Protein AF-D0LK40-F1 (afdb_monomer_lite)

pLDDT: mean 86.17, std 18.85, range [41.97, 98.81]

Secondary structure (DSSP, 8-state):
------------------------------S---TT-HHHHHHHHHHIIIIITTTS-TTS-GGGSTTPPTT---SSHHHHHTTHHHHIIIIIIS---STTSPPPHHHHHHHHHHHHH-

Radius of gyration: 27.14 Å; chains: 1; bounding box: 62×86×45 Å

InterPro domains:
  IPR009056 Cytochrome c-like domain [PS51007] (39-118)
  IPR036909 Cytochrome c-like domain superfamily [G3DSA:1.10.760.10] (33-118)
  IPR036909 Cytochrome c-like domain superfamily [SSF46626] (5-115)

Sequence (118 aa):
MLRSLLLSFALMTSASFLVACGGDDGDGGSGAIDCDNTTEIAAGRQVVEDSCLGCHSSTLAEGSRGGAPVGINFDSDADVNDREDAIRDEAIFEAEMPPGNPLSDVEMDALEHYLTCQ

Organism: Haliangium ochraceum (strain DSM 14365 / JCM 11303 / SMP-2) (NCBI:txid502025)

Foldseek 3Di:
DDDDDDDDDDDDDDDDPDPDDDDDPDPDDDPDQDLVPVVLLVLLVVLCVPFPQQQAAQVDDPVRNQNDDRPQHPPDPVSCLVCLVVCCCCQPVVQCGPPPDHDDPSNSSSNVSNSVRD

Structure (mmCIF, N/CA/C/O backbone):
data_AF-D0LK40-F1
#
_entry.id   AF-D0LK40-F1
#
loop_
_atom_site.group_PDB
_atom_site.id
_atom_site.type_symbol
_atom_site.label_atom_id
_atom_site.label_alt_id
_atom_site.label_comp_id
_atom_site.label_asym_id
_atom_site.label_entity_id
_atom_site.label_seq_id
_atom_site.pdbx_PDB_ins_code
_atom_site.Cartn_x
_atom_site.Cartn_y
_atom_site.Cartn_z
_atom_site.occupancy
_atom_site.B_iso_or_equiv
_atom_site.auth_seq_id
_atom_site.auth_comp_id
_atom_site.auth_asym_id
_atom_site.auth_atom_id
_atom_site.pdbx_PDB_model_num
ATOM 1 N N . MET A 1 1 ? 46.006 -74.235 -28.334 1.00 42.09 1 MET A N 1
ATOM 2 C CA . MET A 1 1 ? 46.262 -72.981 -29.078 1.00 42.09 1 MET A CA 1
ATOM 3 C C . MET A 1 1 ? 45.248 -71.968 -28.555 1.00 42.09 1 MET A C 1
ATOM 5 O O . MET A 1 1 ? 44.070 -72.225 -28.710 1.00 42.09 1 MET A O 1
ATOM 9 N N . LEU A 1 2 ? 45.574 -71.147 -27.554 1.00 41.97 2 LEU A N 1
ATOM 10 C CA . LEU A 1 2 ? 46.386 -69.914 -27.553 1.00 41.97 2 LEU A CA 1
ATOM 11 C C . LEU A 1 2 ? 45.536 -68.657 -27.862 1.00 41.97 2 LEU A C 1
ATOM 13 O O . LEU A 1 2 ? 45.273 -68.427 -29.030 1.00 41.97 2 LEU A O 1
ATOM 17 N N . ARG A 1 3 ? 45.220 -67.894 -26.788 1.00 48.31 3 ARG A N 1
ATOM 18 C CA . ARG A 1 3 ? 45.181 -66.406 -26.617 1.00 48.31 3 ARG A CA 1
ATOM 19 C C . ARG A 1 3 ? 44.324 -65.577 -27.609 1.00 48.31 3 ARG A C 1
ATOM 21 O O . ARG A 1 3 ? 44.116 -65.987 -28.729 1.00 48.31 3 ARG A O 1
ATOM 28 N N . SER A 1 4 ? 43.754 -64.407 -27.325 1.00 53.31 4 SER A N 1
ATOM 29 C CA . SER A 1 4 ? 44.001 -63.285 -26.402 1.00 53.31 4 SER A CA 1
ATOM 30 C C . SER A 1 4 ? 42.642 -62.586 -26.191 1.00 53.31 4 SER A C 1
ATOM 32 O O . SER A 1 4 ? 41.870 -62.482 -27.136 1.00 53.31 4 SER A O 1
ATOM 34 N N . LEU A 1 5 ? 42.210 -62.231 -24.979 1.00 57.44 5 LEU A N 1
ATOM 35 C CA . LEU A 1 5 ? 42.442 -60.934 -24.317 1.00 57.44 5 LEU A CA 1
ATOM 36 C C . LEU A 1 5 ? 42.521 -59.720 -25.265 1.00 57.44 5 LEU A C 1
ATOM 38 O O . LEU A 1 5 ? 43.578 -59.452 -25.828 1.00 57.44 5 LEU A O 1
ATOM 42 N N . LEU A 1 6 ? 41.446 -58.931 -25.335 1.00 56.97 6 LEU A N 1
ATOM 43 C CA . LEU A 1 6 ? 41.529 -57.492 -25.590 1.00 56.97 6 LEU A CA 1
ATOM 44 C C . LEU A 1 6 ? 40.627 -56.756 -24.596 1.00 56.97 6 LEU A C 1
ATOM 46 O O . LEU A 1 6 ? 39.408 -56.893 -24.578 1.00 56.97 6 LEU A O 1
ATOM 50 N N . LEU A 1 7 ? 41.324 -56.033 -23.729 1.00 53.34 7 LEU A N 1
ATOM 51 C CA . LEU A 1 7 ? 40.872 -55.057 -22.755 1.00 53.34 7 LEU A CA 1
ATOM 52 C C . LEU A 1 7 ? 40.528 -53.760 -23.509 1.00 53.34 7 LEU A C 1
ATOM 54 O O . LEU A 1 7 ? 41.311 -53.318 -24.348 1.00 53.34 7 LEU A O 1
ATOM 58 N N . SER A 1 8 ? 39.414 -53.110 -23.194 1.00 56.34 8 SER A N 1
ATOM 59 C CA . SER A 1 8 ? 39.189 -51.683 -23.484 1.00 56.34 8 SER A CA 1
ATOM 60 C C . SER A 1 8 ? 38.319 -51.149 -22.346 1.00 56.34 8 SER A C 1
ATOM 62 O O . SER A 1 8 ? 37.171 -51.546 -22.207 1.00 56.34 8 SER A O 1
ATOM 64 N N . PHE A 1 9 ? 38.944 -50.659 -21.276 1.00 56.38 9 PHE A N 1
ATOM 65 C CA . PHE A 1 9 ? 39.230 -49.241 -21.017 1.00 56.38 9 PHE A CA 1
ATOM 66 C C . PHE A 1 9 ? 37.978 -48.347 -21.006 1.00 56.38 9 PHE A C 1
ATOM 68 O O . PHE A 1 9 ? 37.492 -47.918 -22.042 1.00 56.38 9 PHE A O 1
ATOM 75 N N . ALA A 1 10 ? 37.498 -48.124 -19.778 1.00 53.81 10 ALA A N 1
ATOM 76 C CA . ALA A 1 10 ? 37.026 -46.870 -19.192 1.00 53.81 10 ALA A CA 1
ATOM 77 C C . ALA A 1 10 ? 36.315 -45.836 -20.087 1.00 53.81 10 ALA A C 1
ATOM 79 O O . ALA A 1 10 ? 36.938 -45.228 -20.949 1.00 53.81 10 ALA A O 1
ATOM 80 N N . LEU A 1 11 ? 35.098 -45.454 -19.679 1.00 54.09 11 LEU A N 1
ATOM 81 C CA . LEU A 1 11 ? 34.792 -44.032 -19.514 1.00 54.09 11 LEU A CA 1
ATOM 82 C C . LEU A 1 11 ? 33.819 -43.811 -18.345 1.00 54.09 11 LEU A C 1
ATOM 84 O O . LEU A 1 11 ? 32.631 -44.113 -18.388 1.00 54.09 11 LEU A O 1
ATOM 88 N N . MET A 1 12 ? 34.416 -43.319 -17.271 1.00 57.59 12 MET A N 1
ATOM 89 C CA . MET A 1 12 ? 33.826 -42.570 -16.171 1.00 57.59 12 MET A CA 1
ATOM 90 C C . MET A 1 12 ? 33.418 -41.200 -16.732 1.00 57.59 12 MET A C 1
ATOM 92 O O . MET A 1 12 ? 34.248 -40.631 -17.429 1.00 57.59 12 MET A O 1
ATOM 96 N N . THR A 1 13 ? 32.218 -40.681 -16.441 1.00 57.97 13 THR A N 1
ATOM 97 C CA . THR A 1 13 ? 31.997 -39.285 -15.987 1.00 57.97 13 THR A CA 1
ATOM 98 C C . THR A 1 13 ? 30.512 -38.947 -15.849 1.00 57.97 13 THR A C 1
ATOM 100 O O . THR A 1 13 ? 29.713 -39.113 -16.764 1.00 57.97 13 THR A O 1
ATOM 103 N N . SER A 1 14 ? 30.212 -38.445 -14.660 1.00 57.09 14 SER A N 1
ATOM 104 C CA . SER A 1 14 ? 28.988 -37.864 -14.123 1.00 57.09 14 SER A CA 1
ATOM 105 C C . SER A 1 14 ? 28.491 -36.629 -14.882 1.00 57.09 14 SER A C 1
ATOM 107 O O . SER A 1 14 ? 29.307 -35.852 -15.366 1.00 57.09 14 SER A O 1
ATOM 109 N N . ALA A 1 15 ? 27.184 -36.360 -14.823 1.00 56.06 15 ALA A N 1
ATOM 110 C CA . ALA A 1 15 ? 26.664 -34.991 -14.759 1.00 56.06 15 ALA A CA 1
ATOM 111 C C . ALA A 1 15 ? 25.252 -34.991 -14.153 1.00 56.06 15 ALA A C 1
ATOM 113 O O . ALA A 1 15 ? 24.267 -35.334 -14.804 1.00 56.06 15 ALA A O 1
ATOM 114 N N . SER A 1 16 ? 25.182 -34.620 -12.876 1.00 57.69 16 SER A N 1
ATOM 115 C CA . SER A 1 16 ? 23.966 -34.158 -12.220 1.00 57.69 16 SER A CA 1
ATOM 116 C C . SER A 1 16 ? 23.542 -32.851 -12.881 1.00 57.69 16 SER A C 1
ATOM 118 O O . SER A 1 16 ? 24.248 -31.852 -12.762 1.00 57.69 16 SER A O 1
ATOM 120 N N . PHE A 1 17 ? 22.402 -32.840 -13.564 1.00 54.38 17 PHE A N 1
ATOM 121 C CA . PHE A 1 17 ? 21.753 -31.586 -13.927 1.00 54.38 17 PHE A CA 1
ATOM 122 C C . PHE A 1 17 ? 20.991 -31.087 -12.702 1.00 54.38 17 PHE A C 1
ATOM 124 O O . PHE A 1 17 ? 19.856 -31.479 -12.443 1.00 54.38 17 PHE A O 1
ATOM 131 N N . LEU A 1 18 ? 21.670 -30.257 -11.912 1.00 57.25 18 LEU A N 1
ATOM 132 C CA . LEU A 1 18 ? 20.995 -29.279 -11.075 1.00 57.25 18 LEU A CA 1
ATOM 133 C C . LEU A 1 18 ? 20.308 -28.300 -12.034 1.00 57.25 18 LEU A C 1
ATOM 135 O O . LEU A 1 18 ? 20.976 -27.660 -12.844 1.00 57.25 18 LEU A O 1
ATOM 139 N N . VAL A 1 19 ? 18.979 -28.231 -11.962 1.00 58.56 19 VAL A N 1
ATOM 140 C CA . VAL A 1 19 ? 18.202 -27.094 -12.463 1.00 58.56 19 VAL A CA 1
ATOM 141 C C . VAL A 1 19 ? 18.737 -25.862 -11.738 1.00 58.56 19 VAL A C 1
ATOM 143 O O . VAL A 1 19 ? 18.522 -25.687 -10.540 1.00 58.56 19 VAL A O 1
ATOM 146 N N . ALA A 1 20 ? 19.545 -25.089 -12.455 1.00 56.09 20 ALA A N 1
ATOM 147 C CA . ALA A 1 20 ? 20.028 -23.789 -12.038 1.00 56.09 20 ALA A CA 1
ATOM 148 C C . ALA A 1 20 ? 18.973 -22.748 -12.423 1.00 56.09 20 ALA A C 1
ATOM 150 O O . ALA A 1 20 ? 18.415 -22.801 -13.520 1.00 56.09 20 ALA A O 1
ATOM 151 N N . CYS A 1 21 ? 18.701 -21.849 -11.481 1.00 61.59 21 CYS A N 1
ATOM 152 C CA . CYS A 1 21 ? 17.874 -20.662 -11.641 1.00 61.59 21 CYS A CA 1
ATOM 153 C C . CYS A 1 21 ? 18.286 -19.896 -12.907 1.00 61.59 21 CYS A C 1
ATOM 155 O O . CYS A 1 21 ? 19.482 -19.732 -13.161 1.00 61.59 21 CYS A O 1
ATOM 157 N N . GLY A 1 22 ? 17.299 -19.486 -13.703 1.00 50.66 22 GLY A N 1
ATOM 158 C CA . GLY A 1 22 ? 17.505 -18.722 -14.924 1.00 50.66 22 GLY A CA 1
ATOM 159 C C . GLY A 1 22 ? 18.125 -17.366 -14.613 1.00 50.66 22 GLY A C 1
ATOM 160 O O . GLY A 1 22 ? 17.505 -16.544 -13.955 1.00 50.66 22 GLY A O 1
ATOM 161 N N . GLY A 1 23 ? 19.347 -17.160 -15.090 1.00 59.59 23 GLY A N 1
ATOM 162 C CA . GLY A 1 23 ? 19.868 -15.839 -15.409 1.00 59.59 23 GLY A CA 1
ATOM 163 C C . GLY A 1 23 ? 19.965 -15.774 -16.925 1.00 59.59 23 GLY A C 1
ATOM 164 O O . GLY A 1 23 ? 20.833 -16.431 -17.501 1.00 59.59 23 GLY A O 1
ATOM 165 N N . ASP A 1 24 ? 19.029 -15.070 -17.555 1.00 56.97 24 ASP A N 1
ATOM 166 C CA . ASP A 1 24 ? 19.120 -14.688 -18.961 1.00 56.97 24 ASP A CA 1
ATOM 167 C C . ASP A 1 24 ? 19.410 -13.187 -19.000 1.00 56.97 24 ASP A C 1
ATOM 169 O O . ASP A 1 24 ? 18.558 -12.361 -18.678 1.00 56.97 24 ASP A O 1
ATOM 173 N N . ASP A 1 25 ? 20.659 -12.854 -19.326 1.00 64.25 25 ASP A N 1
ATOM 174 C CA . ASP A 1 25 ? 21.112 -11.497 -19.617 1.00 64.25 25 ASP A CA 1
ATOM 175 C C . ASP A 1 25 ? 20.542 -11.068 -20.982 1.00 64.25 25 ASP A C 1
ATOM 177 O O . ASP A 1 25 ? 21.200 -11.181 -22.021 1.00 64.25 25 ASP A O 1
ATOM 181 N N . GLY A 1 26 ? 19.292 -10.605 -20.977 1.00 48.56 26 GLY A N 1
ATOM 182 C CA . GLY A 1 26 ? 18.582 -10.092 -22.145 1.00 48.56 26 GLY A CA 1
ATOM 183 C C . GLY A 1 26 ? 18.335 -8.587 -22.056 1.00 48.56 26 GLY A C 1
ATOM 184 O O . GLY A 1 26 ? 17.323 -8.151 -21.519 1.00 48.56 26 GLY A O 1
ATOM 185 N N . ASP A 1 27 ? 19.232 -7.788 -22.637 1.00 68.25 27 ASP A N 1
ATOM 186 C CA . ASP A 1 27 ? 18.955 -6.396 -23.016 1.00 68.25 27 ASP A CA 1
ATOM 187 C C . ASP A 1 27 ? 17.850 -6.384 -24.088 1.00 68.25 27 ASP A C 1
ATOM 189 O O . ASP A 1 27 ? 18.069 -6.745 -25.249 1.00 68.25 27 ASP A O 1
ATOM 193 N N . GLY A 1 28 ? 16.635 -6.031 -23.673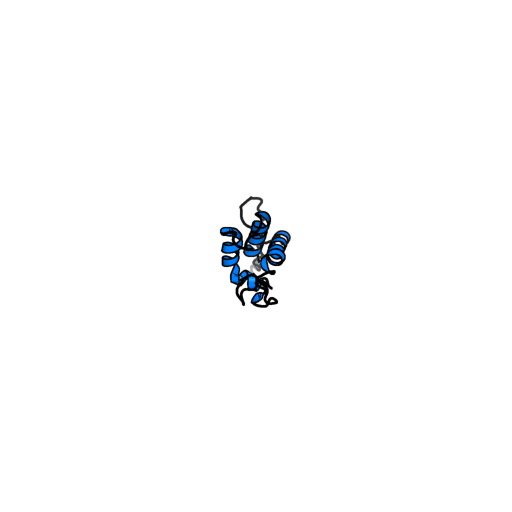 1.00 46.09 28 GLY A N 1
ATOM 194 C CA . GLY A 1 28 ? 15.459 -5.980 -24.529 1.00 46.09 28 GLY A CA 1
ATOM 195 C C . GLY A 1 28 ? 14.261 -5.429 -23.771 1.00 46.09 28 GLY A C 1
ATOM 196 O O . GLY A 1 28 ? 13.537 -6.179 -23.130 1.00 46.09 28 GLY A O 1
ATOM 197 N N . GLY A 1 29 ? 14.049 -4.112 -23.853 1.00 57.53 29 GLY A N 1
ATOM 198 C CA . GLY A 1 29 ? 12.888 -3.444 -23.273 1.00 57.53 29 GLY A CA 1
ATOM 199 C C . GLY A 1 29 ? 11.575 -4.128 -23.661 1.00 57.53 29 GLY A C 1
ATOM 200 O O . GLY A 1 29 ? 11.124 -4.060 -24.804 1.00 57.53 29 GLY A O 1
ATOM 201 N N . SER A 1 30 ? 10.954 -4.753 -22.673 1.00 48.59 30 SER A N 1
ATOM 202 C CA . SER A 1 30 ? 9.579 -5.231 -22.679 1.00 48.59 30 SER A CA 1
ATOM 203 C C . SER A 1 30 ? 8.953 -4.743 -21.384 1.00 48.59 30 SER A C 1
ATOM 205 O O . SER A 1 30 ? 9.601 -4.847 -20.350 1.00 48.59 30 SER A O 1
ATOM 207 N N . GLY A 1 31 ? 7.737 -4.193 -21.443 1.00 63.88 31 GLY A N 1
ATOM 208 C CA . GLY A 1 31 ? 6.982 -3.671 -20.294 1.00 63.88 31 GLY A CA 1
ATOM 209 C C . GLY A 1 31 ? 6.544 -4.739 -19.286 1.00 63.88 31 GLY A C 1
ATOM 210 O O . GLY A 1 31 ? 5.373 -4.802 -18.936 1.00 63.88 31 GLY A O 1
ATOM 211 N N . ALA A 1 32 ? 7.463 -5.611 -18.886 1.00 79.06 32 ALA A N 1
ATOM 212 C CA . ALA A 1 32 ? 7.337 -6.517 -17.764 1.00 79.06 32 ALA A CA 1
ATOM 213 C C . ALA A 1 32 ? 7.996 -5.859 -16.545 1.00 79.06 32 ALA A C 1
ATOM 215 O O . ALA A 1 32 ? 9.051 -5.237 -16.668 1.00 79.06 32 ALA A O 1
ATOM 216 N N . ILE A 1 33 ? 7.348 -5.987 -15.393 1.00 90.50 33 ILE A N 1
ATOM 217 C CA . ILE A 1 33 ? 7.811 -5.455 -14.111 1.00 90.50 33 ILE A CA 1
ATOM 218 C C . ILE A 1 33 ? 9.043 -6.253 -13.640 1.00 90.50 33 ILE A C 1
ATOM 220 O O . ILE A 1 33 ? 9.040 -7.484 -13.704 1.00 90.50 33 ILE A O 1
ATOM 224 N N . ASP A 1 34 ? 10.095 -5.558 -13.189 1.00 93.25 34 ASP A N 1
ATOM 225 C CA . ASP A 1 34 ? 11.340 -6.161 -12.683 1.00 93.25 34 ASP A CA 1
ATOM 226 C C . ASP A 1 34 ? 11.224 -6.519 -11.192 1.00 93.25 34 ASP A C 1
ATOM 228 O O . ASP A 1 34 ? 11.459 -5.691 -10.309 1.00 93.25 34 ASP A O 1
ATOM 232 N N . CYS A 1 35 ? 10.886 -7.773 -10.895 1.00 95.25 35 CYS A N 1
ATOM 233 C CA . CYS A 1 35 ? 10.757 -8.241 -9.514 1.00 95.25 35 CYS A CA 1
ATOM 234 C C . CYS A 1 35 ? 12.090 -8.461 -8.777 1.00 95.25 35 CYS A C 1
ATOM 236 O O . CYS A 1 35 ? 12.068 -8.739 -7.578 1.00 95.25 35 CYS A O 1
ATOM 238 N N . ASP A 1 36 ? 13.243 -8.289 -9.431 1.00 95.50 36 ASP A N 1
ATOM 239 C CA . ASP A 1 36 ? 14.539 -8.252 -8.744 1.00 95.50 36 ASP A CA 1
ATOM 240 C C . ASP A 1 36 ? 14.876 -6.827 -8.248 1.00 95.50 36 ASP A C 1
ATOM 242 O O . ASP A 1 36 ? 15.759 -6.642 -7.395 1.00 95.50 36 ASP A O 1
ATOM 246 N N . ASN A 1 37 ? 14.133 -5.804 -8.697 1.00 94.69 37 ASN A N 1
ATOM 247 C CA . ASN A 1 37 ? 14.277 -4.429 -8.227 1.00 94.69 37 ASN A CA 1
ATOM 248 C C . ASN A 1 37 ? 13.622 -4.206 -6.853 1.00 94.69 37 ASN A C 1
ATOM 250 O O . ASN A 1 37 ? 12.557 -3.609 -6.698 1.00 94.69 37 ASN A O 1
ATOM 254 N N . THR A 1 38 ? 14.335 -4.620 -5.809 1.00 96.12 38 THR A N 1
ATOM 255 C CA . THR A 1 38 ? 13.901 -4.451 -4.410 1.00 96.12 38 THR A CA 1
ATOM 256 C C . THR A 1 38 ? 13.673 -2.996 -3.977 1.00 96.12 38 THR A C 1
ATOM 258 O O . THR A 1 38 ? 12.970 -2.763 -2.996 1.00 96.12 38 THR A O 1
ATOM 261 N N . THR A 1 39 ? 14.238 -2.009 -4.683 1.00 97.31 39 THR A N 1
ATOM 262 C CA . THR A 1 39 ? 14.001 -0.588 -4.373 1.00 97.31 39 THR A CA 1
ATOM 263 C C . THR A 1 39 ? 12.604 -0.155 -4.809 1.00 97.31 39 THR A C 1
ATOM 265 O O . THR A 1 39 ? 11.927 0.539 -4.053 1.00 97.31 39 THR A O 1
ATOM 268 N N . GLU A 1 40 ? 12.154 -0.587 -5.987 1.00 95.19 40 GLU A N 1
ATOM 269 C CA . GLU A 1 40 ? 10.801 -0.299 -6.485 1.00 95.19 40 GLU A CA 1
ATOM 270 C C . GLU A 1 40 ? 9.737 -1.033 -5.660 1.00 95.19 40 GLU A C 1
ATOM 272 O O . GLU A 1 40 ? 8.751 -0.423 -5.251 1.00 95.19 40 GLU A O 1
ATOM 277 N N . ILE A 1 41 ? 10.001 -2.288 -5.283 1.00 97.06 41 ILE A N 1
ATOM 278 C CA . ILE A 1 41 ? 9.136 -3.049 -4.365 1.00 97.06 41 ILE A CA 1
ATOM 279 C C . ILE A 1 41 ? 8.986 -2.315 -3.022 1.00 97.06 41 ILE A C 1
ATOM 281 O O . ILE A 1 41 ? 7.875 -2.138 -2.521 1.00 97.06 41 ILE A O 1
ATOM 285 N N . ALA A 1 42 ? 10.093 -1.838 -2.443 1.00 98.12 42 ALA A N 1
ATOM 286 C CA . ALA A 1 42 ? 10.052 -1.086 -1.190 1.00 98.12 42 ALA A CA 1
ATOM 287 C C . ALA A 1 42 ? 9.295 0.247 -1.329 1.00 98.12 42 ALA A C 1
ATOM 289 O O . ALA A 1 42 ? 8.606 0.655 -0.394 1.00 98.12 42 ALA A O 1
ATOM 290 N N . ALA A 1 43 ? 9.390 0.914 -2.483 1.00 98.44 43 ALA A N 1
ATOM 291 C CA . ALA A 1 43 ? 8.639 2.136 -2.749 1.00 98.44 43 ALA A CA 1
ATOM 292 C C . ALA A 1 43 ? 7.124 1.879 -2.759 1.00 98.44 43 ALA A C 1
ATOM 294 O O . ALA A 1 43 ? 6.384 2.621 -2.120 1.00 98.44 43 ALA A O 1
ATOM 295 N N . GLY A 1 44 ? 6.657 0.804 -3.400 1.00 98.38 44 GLY A N 1
ATOM 296 C CA . GLY A 1 44 ? 5.237 0.448 -3.375 1.00 98.38 44 GLY A CA 1
ATOM 297 C C . GLY A 1 44 ? 4.738 0.036 -1.990 1.00 98.38 44 GLY A C 1
ATOM 298 O O . GLY A 1 44 ? 3.657 0.454 -1.574 1.00 98.38 44 GLY A O 1
ATOM 299 N N . ARG A 1 45 ? 5.553 -0.684 -1.206 1.00 98.56 45 ARG A N 1
ATOM 300 C CA . ARG A 1 45 ? 5.227 -0.961 0.202 1.00 98.56 45 ARG A CA 1
ATOM 301 C C . ARG A 1 45 ? 5.077 0.329 1.015 1.00 98.56 45 ARG A C 1
ATOM 303 O O . ARG A 1 45 ? 4.147 0.438 1.814 1.00 98.56 45 ARG A O 1
ATOM 310 N N . GLN A 1 46 ? 5.945 1.316 0.785 1.00 98.75 46 GLN A N 1
ATOM 311 C CA . GLN A 1 46 ? 5.855 2.622 1.441 1.00 98.75 46 GLN A CA 1
ATOM 312 C C . GLN A 1 46 ? 4.541 3.345 1.099 1.00 98.75 46 GLN A C 1
ATOM 314 O O . GLN A 1 46 ? 3.933 3.939 1.987 1.00 98.75 46 GLN A O 1
ATOM 319 N N . VAL A 1 47 ? 4.045 3.230 -0.140 1.00 98.81 47 VAL A N 1
ATOM 320 C CA . VAL A 1 47 ? 2.725 3.771 -0.521 1.00 98.81 47 VAL A CA 1
ATOM 321 C C . VAL A 1 47 ? 1.609 3.160 0.330 1.00 98.81 47 VAL A C 1
ATOM 323 O O . VAL A 1 47 ? 0.741 3.889 0.813 1.00 98.81 47 VAL A O 1
ATOM 326 N N . VAL A 1 48 ? 1.639 1.846 0.584 1.00 98.69 48 VAL A N 1
ATOM 327 C CA . VAL A 1 48 ? 0.642 1.205 1.460 1.00 98.69 48 VAL A CA 1
ATOM 328 C C . VAL A 1 48 ? 0.697 1.778 2.878 1.00 98.69 48 VAL A C 1
ATOM 330 O O . VAL A 1 48 ? -0.344 2.042 3.487 1.00 98.69 48 VAL A O 1
ATOM 333 N N . GLU A 1 49 ? 1.899 2.000 3.406 1.00 98.62 49 GLU A N 1
ATOM 334 C CA . GLU A 1 49 ? 2.095 2.546 4.752 1.00 98.62 49 GLU A CA 1
ATOM 335 C C . GLU A 1 49 ? 1.573 3.974 4.890 1.00 98.62 49 GLU A C 1
ATOM 337 O O . GLU A 1 49 ? 0.842 4.271 5.839 1.00 98.62 49 GLU A O 1
ATOM 342 N N . ASP A 1 50 ? 1.905 4.829 3.928 1.00 98.50 50 ASP A N 1
ATOM 343 C CA . ASP A 1 50 ? 1.601 6.256 3.988 1.00 98.50 50 ASP A CA 1
ATOM 344 C C . ASP A 1 50 ? 0.136 6.554 3.642 1.00 98.50 50 ASP A C 1
ATOM 346 O O . ASP A 1 50 ? -0.495 7.405 4.277 1.00 98.50 50 ASP A O 1
ATOM 350 N N . SER A 1 51 ? -0.424 5.831 2.668 1.00 98.50 51 SER A N 1
ATOM 351 C CA . SER A 1 51 ? -1.715 6.172 2.061 1.00 98.50 51 SER A 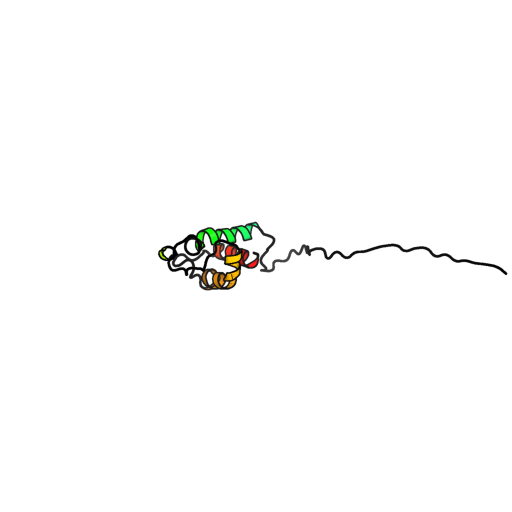CA 1
ATOM 352 C C . SER A 1 51 ? -2.856 5.241 2.466 1.00 98.50 51 SER A C 1
ATOM 354 O O . SER A 1 51 ? -4.014 5.661 2.456 1.00 98.50 51 SER A O 1
ATOM 356 N N . CYS A 1 52 ? -2.576 3.997 2.869 1.00 98.56 52 CYS A N 1
ATOM 357 C CA . CYS A 1 52 ? -3.632 3.018 3.150 1.00 98.56 52 CYS A CA 1
ATOM 358 C C . CYS A 1 52 ? -3.860 2.792 4.652 1.00 98.56 52 CYS A C 1
ATOM 360 O O . CYS A 1 52 ? -5.010 2.705 5.099 1.00 98.56 52 CYS A O 1
ATOM 362 N N . LEU A 1 53 ? -2.797 2.731 5.465 1.00 98.38 53 LEU A N 1
ATOM 363 C CA . LEU A 1 53 ? -2.902 2.349 6.886 1.00 98.38 53 LEU A CA 1
ATOM 364 C C . LEU A 1 53 ? -3.655 3.354 7.763 1.00 98.38 53 LEU A C 1
ATOM 366 O O . LEU A 1 53 ? -4.180 2.972 8.811 1.00 98.38 53 LEU A O 1
ATOM 370 N N . GLY A 1 54 ? -3.786 4.608 7.321 1.00 97.88 54 GLY A N 1
ATOM 371 C CA . GLY A 1 54 ? -4.600 5.616 8.006 1.00 97.88 54 GLY A CA 1
ATOM 372 C C . GLY A 1 54 ? -6.082 5.236 8.130 1.00 97.88 54 GLY A C 1
ATOM 373 O O . GLY A 1 54 ? -6.756 5.709 9.043 1.00 97.88 54 GLY A O 1
ATOM 374 N N . CYS A 1 55 ? -6.579 4.360 7.251 1.00 98.50 55 CYS A N 1
ATOM 375 C CA . CYS A 1 55 ? -7.942 3.823 7.300 1.00 98.50 55 CYS A CA 1
ATOM 376 C C . CYS A 1 55 ? -7.963 2.294 7.444 1.00 98.50 55 CYS A C 1
ATOM 378 O O . CYS A 1 55 ? -8.841 1.756 8.116 1.00 98.50 55 CYS A O 1
ATOM 380 N N . HIS A 1 56 ? -6.990 1.592 6.857 1.00 98.56 56 HIS A N 1
ATOM 381 C CA . HIS A 1 56 ? -6.952 0.134 6.743 1.00 98.56 56 HIS A CA 1
ATOM 382 C C . HIS A 1 56 ? -5.959 -0.540 7.706 1.00 98.56 56 HIS A C 1
ATOM 384 O O . HIS A 1 56 ? -5.223 -1.436 7.310 1.00 98.56 56 HIS A O 1
ATOM 390 N N . SER A 1 57 ? -5.946 -0.154 8.983 1.00 98.31 57 SER A N 1
ATOM 391 C CA . SER A 1 57 ? -5.164 -0.855 10.016 1.00 98.31 57 SER A CA 1
ATOM 392 C C . SER A 1 57 ? -6.060 -1.556 11.037 1.00 98.31 57 SER A C 1
ATOM 394 O O . SER A 1 57 ? -7.116 -1.038 11.419 1.00 98.31 57 SER A O 1
ATOM 396 N N . SER A 1 58 ? -5.624 -2.722 11.526 1.00 98.00 58 SER A N 1
ATOM 397 C CA . SER A 1 58 ? -6.283 -3.454 12.620 1.00 98.00 58 SER A CA 1
ATOM 398 C C . SER A 1 58 ? -6.173 -2.741 13.967 1.00 98.00 58 SER A C 1
ATOM 400 O O . SER A 1 58 ? -6.939 -3.026 14.888 1.00 98.00 58 SER A O 1
ATOM 402 N N . THR A 1 59 ? -5.246 -1.790 14.086 1.00 97.69 59 THR A N 1
ATOM 403 C CA . THR A 1 59 ? -5.069 -0.973 15.293 1.00 97.69 59 THR A CA 1
ATOM 404 C C . THR A 1 59 ? -6.143 0.109 15.437 1.00 97.69 59 THR A C 1
ATOM 406 O O . THR A 1 59 ? -6.336 0.651 16.529 1.00 97.69 59 THR A O 1
ATOM 409 N N . LEU A 1 60 ? -6.871 0.411 14.357 1.00 97.75 60 LEU A N 1
ATOM 410 C CA . LEU A 1 60 ? -7.937 1.404 14.338 1.00 97.75 60 LEU A CA 1
ATOM 411 C C . LEU A 1 60 ? -9.265 0.785 14.784 1.00 97.75 60 LEU A C 1
ATOM 413 O O . LEU A 1 60 ? -9.729 -0.220 14.245 1.00 97.75 60 LEU A O 1
ATOM 417 N N . ALA A 1 61 ? -9.928 1.441 15.735 1.00 96.44 61 ALA A N 1
ATOM 418 C CA . ALA A 1 61 ? -11.318 1.140 16.059 1.00 96.44 61 ALA A CA 1
ATOM 419 C C . ALA A 1 61 ? -12.243 1.534 14.893 1.00 96.44 61 ALA A C 1
AT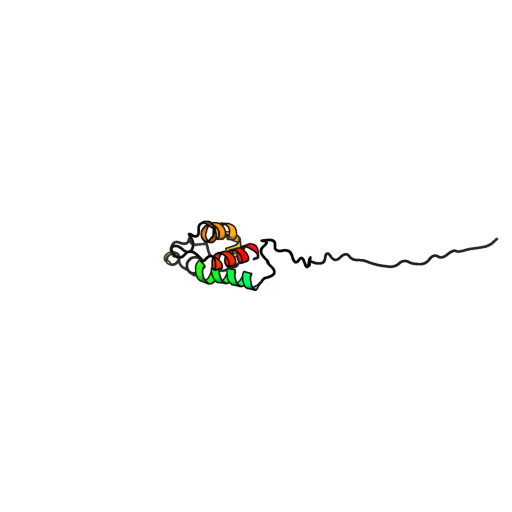OM 421 O O . ALA A 1 61 ? -11.928 2.459 14.151 1.00 96.44 61 ALA A O 1
ATOM 422 N N . GLU A 1 62 ? -13.414 0.897 14.774 1.00 94.50 62 GLU A N 1
ATOM 423 C CA . GLU A 1 62 ? -14.389 1.100 13.682 1.00 94.50 62 GLU A CA 1
ATOM 424 C C . GLU A 1 62 ? -14.640 2.579 13.333 1.00 94.50 62 GLU A C 1
ATOM 426 O O . GLU A 1 62 ? -14.544 2.973 12.173 1.00 94.50 62 GLU A O 1
ATOM 431 N N . GLY A 1 63 ? -14.874 3.429 14.338 1.00 96.38 63 GLY A N 1
ATOM 432 C CA . GLY A 1 63 ? -15.139 4.859 14.135 1.00 96.38 63 GLY A CA 1
ATOM 433 C C . GLY A 1 63 ? -13.937 5.693 13.668 1.00 96.38 63 GLY A C 1
ATOM 434 O O . GLY A 1 63 ? -14.109 6.858 13.324 1.00 96.38 63 GLY A O 1
ATOM 435 N N . SER A 1 64 ? -12.732 5.124 13.659 1.00 97.31 64 SER A N 1
ATOM 436 C CA . SER A 1 64 ? -11.482 5.790 13.270 1.00 97.31 64 SER A CA 1
ATOM 437 C C . SER A 1 64 ? -10.979 5.374 11.887 1.00 97.31 64 SER A C 1
ATOM 439 O O . SER A 1 64 ? -9.948 5.872 11.459 1.00 97.31 64 SER A O 1
ATOM 441 N N . ARG A 1 65 ? -11.697 4.497 11.174 1.00 97.88 65 ARG A N 1
ATOM 442 C CA . ARG A 1 65 ? -11.262 3.930 9.884 1.00 97.88 65 ARG A CA 1
ATOM 443 C C . ARG A 1 65 ? -11.666 4.756 8.661 1.00 97.88 65 ARG A C 1
ATOM 445 O O . ARG A 1 65 ? -11.608 4.255 7.548 1.00 97.88 65 ARG A O 1
ATOM 452 N N . GLY A 1 66 ? -12.189 5.970 8.845 1.00 94.88 66 GLY A N 1
ATOM 453 C CA . GLY A 1 66 ? -12.627 6.813 7.722 1.00 94.88 66 GLY A CA 1
ATOM 454 C C . GLY A 1 66 ? -13.721 6.187 6.841 1.00 94.88 66 GLY A C 1
ATOM 455 O O . GLY A 1 66 ? -13.851 6.554 5.682 1.00 94.88 66 GLY A O 1
ATOM 456 N N . GLY A 1 67 ? -14.497 5.235 7.375 1.00 95.44 67 GLY A N 1
ATOM 457 C CA . GLY A 1 67 ? -15.493 4.465 6.620 1.00 95.44 67 GLY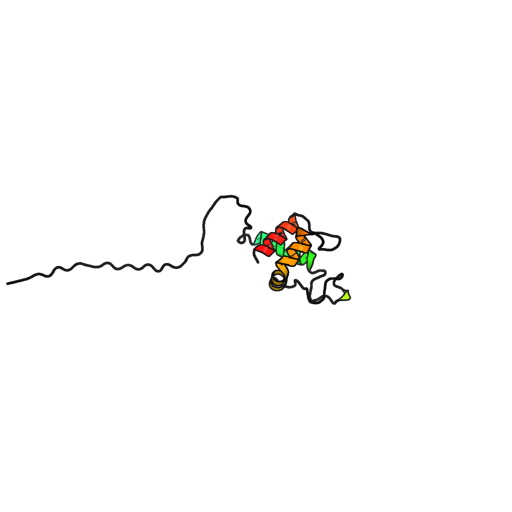 A CA 1
ATOM 458 C C . GLY A 1 67 ? -14.984 3.135 6.056 1.00 95.44 67 GLY A C 1
ATOM 459 O O . GLY A 1 67 ? -15.795 2.340 5.585 1.00 95.44 67 GLY A O 1
ATOM 460 N N . ALA A 1 68 ? -13.683 2.842 6.153 1.00 97.56 68 ALA A N 1
ATOM 461 C CA . ALA A 1 68 ? -13.140 1.563 5.718 1.00 97.56 68 ALA A CA 1
ATOM 462 C C . ALA A 1 68 ? -13.650 0.400 6.604 1.00 97.56 68 ALA A C 1
ATOM 464 O O . ALA A 1 68 ? -13.671 0.535 7.836 1.00 97.56 68 ALA A O 1
ATOM 465 N N . PRO A 1 69 ? -14.006 -0.768 6.030 1.00 96.62 69 PRO A N 1
ATOM 466 C CA . PRO A 1 69 ? -14.628 -1.862 6.779 1.00 96.62 69 PRO A CA 1
ATOM 467 C C . PRO A 1 69 ? -13.730 -2.479 7.853 1.00 96.62 69 PRO A C 1
ATOM 469 O O . PRO A 1 69 ? -12.550 -2.753 7.626 1.00 96.62 69 PRO A O 1
ATOM 472 N N . VAL A 1 70 ? -14.316 -2.798 9.009 1.00 95.81 70 VAL A N 1
ATOM 473 C CA . VAL A 1 70 ? -13.635 -3.595 10.038 1.00 95.81 70 VAL A CA 1
ATOM 474 C C . VAL A 1 70 ? -13.249 -4.956 9.456 1.00 95.81 70 VAL A C 1
ATOM 476 O O . VAL A 1 70 ? -14.073 -5.638 8.850 1.00 95.81 70 VAL A O 1
ATOM 479 N N . GLY A 1 71 ? -11.993 -5.355 9.662 1.00 94.94 71 GLY A N 1
ATOM 480 C CA . GLY A 1 71 ? -11.458 -6.626 9.171 1.00 94.94 71 GLY A CA 1
ATOM 481 C C . GLY A 1 71 ? -10.836 -6.569 7.773 1.00 94.94 71 GLY A C 1
ATOM 482 O O . GLY A 1 71 ? -10.274 -7.572 7.350 1.00 94.94 71 GLY A O 1
ATOM 483 N N . ILE A 1 72 ? -10.885 -5.425 7.079 1.00 97.94 72 ILE A N 1
ATOM 484 C CA . ILE A 1 72 ? -10.063 -5.180 5.883 1.00 97.94 72 ILE A CA 1
ATOM 485 C C . ILE A 1 72 ? -8.876 -4.321 6.299 1.00 97.94 72 ILE A C 1
ATOM 487 O O . ILE A 1 72 ? -8.981 -3.091 6.349 1.00 97.94 72 ILE A O 1
ATOM 491 N N . ASN A 1 73 ? -7.772 -4.978 6.639 1.00 98.44 73 ASN A N 1
ATOM 492 C CA . ASN A 1 73 ? -6.538 -4.335 7.080 1.00 98.44 73 ASN A CA 1
ATOM 493 C C . ASN A 1 73 ? -5.411 -4.628 6.089 1.00 98.44 73 ASN A C 1
ATOM 495 O O . ASN A 1 73 ? -5.512 -5.607 5.365 1.00 98.44 73 ASN A O 1
ATOM 499 N N . PHE A 1 74 ? -4.360 -3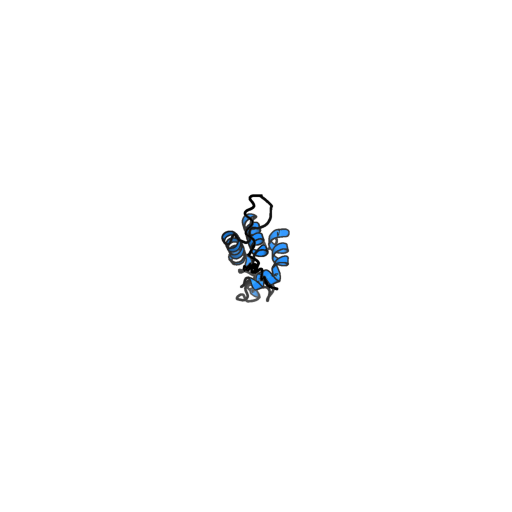.812 6.092 1.00 98.50 74 PHE A N 1
ATOM 500 C CA . PHE A 1 74 ? -3.167 -3.960 5.249 1.00 98.50 74 PHE A CA 1
ATOM 501 C C . PHE A 1 74 ? -1.877 -3.907 6.086 1.00 98.50 74 PHE A C 1
ATOM 503 O O . PHE A 1 74 ? -0.842 -3.400 5.645 1.00 98.50 74 PHE A O 1
ATOM 510 N N . ASP A 1 75 ? -1.960 -4.398 7.328 1.00 98.31 75 ASP A N 1
ATOM 511 C CA . ASP A 1 75 ? -0.877 -4.339 8.317 1.00 98.31 75 ASP A CA 1
ATOM 512 C C . ASP A 1 75 ? 0.323 -5.229 7.938 1.00 98.31 75 ASP A C 1
ATOM 514 O O . ASP A 1 75 ? 1.411 -5.055 8.488 1.00 98.31 75 ASP A O 1
ATOM 518 N N . SER A 1 76 ? 0.135 -6.175 7.014 1.00 98.12 76 SER A N 1
ATOM 519 C CA . SER A 1 76 ? 1.175 -7.064 6.498 1.00 98.12 76 SER A CA 1
ATOM 520 C C . SER A 1 76 ? 1.064 -7.281 4.988 1.00 98.12 76 SER A C 1
ATOM 522 O O . SER A 1 76 ? -0.003 -7.098 4.400 1.00 98.12 76 SER A O 1
ATOM 524 N N . ASP A 1 77 ? 2.151 -7.743 4.370 1.00 98.06 77 ASP A N 1
ATOM 525 C CA . ASP A 1 77 ? 2.184 -8.064 2.937 1.00 98.06 77 ASP A CA 1
ATOM 526 C C . ASP A 1 77 ? 1.183 -9.171 2.58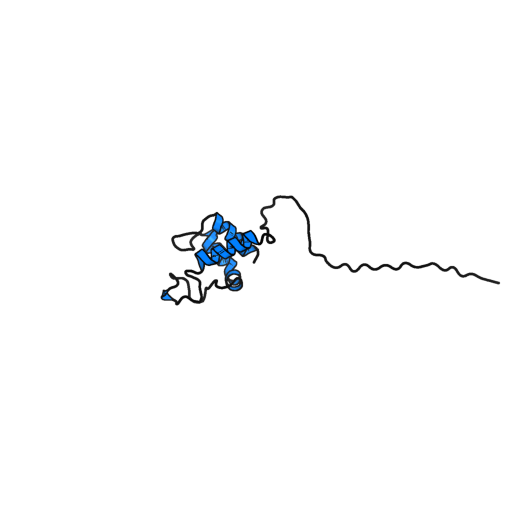0 1.00 98.06 77 ASP A C 1
ATOM 528 O O . ASP A 1 77 ? 0.558 -9.126 1.526 1.00 98.06 77 ASP A O 1
ATOM 532 N N . ALA A 1 78 ? 0.955 -10.124 3.493 1.00 98.19 78 ALA A N 1
ATOM 533 C CA . ALA A 1 78 ? -0.059 -11.162 3.320 1.00 98.19 78 ALA A CA 1
ATOM 534 C C . ALA A 1 78 ? -1.478 -10.572 3.249 1.00 98.19 78 ALA A C 1
ATOM 536 O O . ALA A 1 78 ? -2.261 -10.978 2.396 1.00 98.19 78 ALA A O 1
ATOM 537 N N . ASP A 1 79 ? -1.792 -9.584 4.095 1.00 98.25 79 ASP A N 1
ATOM 538 C CA . ASP A 1 79 ? -3.104 -8.929 4.067 1.00 98.25 79 ASP A CA 1
ATOM 539 C C . ASP A 1 79 ? -3.322 -8.134 2.769 1.00 98.25 79 ASP A C 1
ATOM 541 O O . ASP A 1 79 ? -4.435 -8.092 2.239 1.00 98.25 79 ASP A O 1
ATOM 545 N N . VAL A 1 80 ? -2.259 -7.498 2.260 1.00 98.56 80 VAL A N 1
ATOM 546 C CA . VAL A 1 80 ? -2.275 -6.812 0.961 1.00 98.56 80 VAL A CA 1
ATOM 547 C C . VAL A 1 80 ? -2.491 -7.823 -0.163 1.00 98.56 80 VAL A C 1
ATOM 549 O O . VAL A 1 80 ? -3.391 -7.633 -0.973 1.00 98.56 80 VAL A O 1
ATOM 552 N N . ASN A 1 81 ? -1.711 -8.908 -0.187 1.00 97.94 81 ASN A N 1
ATOM 553 C CA . ASN A 1 81 ? -1.783 -9.947 -1.215 1.00 97.94 81 ASN A CA 1
ATOM 554 C C . ASN A 1 81 ? -3.175 -10.599 -1.276 1.00 97.94 81 ASN A C 1
ATOM 556 O O . ASN A 1 81 ? -3.733 -10.793 -2.350 1.00 97.94 81 ASN A O 1
ATOM 560 N N . ASP A 1 82 ? -3.801 -10.854 -0.124 1.00 98.19 82 ASP A N 1
ATOM 561 C CA . ASP A 1 82 ? -5.170 -11.385 -0.050 1.00 98.19 82 ASP A CA 1
ATOM 562 C C . ASP A 1 82 ? -6.225 -10.456 -0.690 1.00 98.19 82 ASP A C 1
ATOM 564 O O . ASP A 1 82 ? -7.379 -10.856 -0.895 1.00 98.19 82 ASP A O 1
ATOM 568 N N . ARG A 1 83 ? -5.862 -9.200 -0.977 1.00 98.25 83 ARG A N 1
ATOM 569 C CA . ARG A 1 83 ? -6.727 -8.150 -1.527 1.00 98.25 83 ARG A CA 1
ATOM 570 C C . ARG A 1 83 ? -6.150 -7.463 -2.762 1.00 98.25 83 ARG A C 1
ATOM 572 O O . ARG A 1 83 ? -6.717 -6.454 -3.171 1.00 98.25 83 ARG A O 1
ATOM 579 N N . GLU A 1 84 ? -5.100 -8.015 -3.361 1.00 98.31 84 GLU A N 1
ATOM 580 C CA . GLU A 1 84 ? -4.338 -7.408 -4.457 1.00 98.31 84 GLU A CA 1
ATOM 581 C C . GLU A 1 84 ? -5.244 -6.860 -5.571 1.00 98.31 84 GLU A C 1
ATOM 583 O O . GLU A 1 84 ? -5.184 -5.672 -5.881 1.00 98.31 84 GLU A O 1
ATOM 588 N N . ASP A 1 85 ? -6.159 -7.686 -6.091 1.00 98.50 85 ASP A N 1
ATOM 589 C CA . ASP A 1 85 ? -7.096 -7.302 -7.157 1.00 98.50 85 ASP A CA 1
ATOM 590 C C . ASP A 1 85 ? -7.965 -6.094 -6.777 1.00 98.50 85 ASP A C 1
ATOM 592 O O . ASP A 1 85 ? -8.161 -5.185 -7.579 1.00 98.50 85 ASP A O 1
ATOM 596 N N . ALA A 1 86 ? -8.476 -6.064 -5.542 1.00 98.44 86 ALA A N 1
ATOM 597 C CA . ALA A 1 86 ? -9.321 -4.971 -5.069 1.00 98.44 86 ALA A CA 1
ATOM 598 C C . ALA A 1 86 ? -8.511 -3.692 -4.831 1.00 98.44 86 ALA A C 1
ATOM 600 O O . ALA A 1 86 ? -9.005 -2.598 -5.077 1.00 98.44 86 ALA A O 1
ATOM 601 N N . ILE A 1 87 ? -7.265 -3.814 -4.366 1.00 98.75 87 ILE A N 1
ATOM 602 C CA . ILE A 1 87 ? -6.369 -2.663 -4.220 1.00 98.75 87 ILE A CA 1
ATOM 603 C C . ILE A 1 87 ? -6.063 -2.075 -5.600 1.00 98.75 87 ILE A C 1
ATOM 605 O O . ILE A 1 87 ? -6.147 -0.860 -5.766 1.00 98.75 87 ILE A O 1
ATOM 609 N N . ARG A 1 88 ? -5.768 -2.920 -6.595 1.00 98.69 88 ARG A N 1
ATOM 610 C CA . ARG A 1 88 ? -5.540 -2.488 -7.981 1.00 98.69 88 ARG A CA 1
ATOM 611 C C . ARG A 1 88 ? -6.744 -1.747 -8.550 1.00 98.69 88 ARG A C 1
ATOM 613 O O . ARG A 1 88 ? -6.592 -0.656 -9.092 1.00 98.69 88 ARG A O 1
ATOM 620 N N . ASP A 1 89 ? -7.929 -2.328 -8.413 1.00 98.75 89 ASP A N 1
ATOM 621 C CA . ASP A 1 89 ? -9.155 -1.749 -8.961 1.00 98.75 89 ASP A CA 1
ATOM 622 C C . ASP A 1 89 ? -9.441 -0.378 -8.329 1.00 98.75 89 ASP A C 1
ATOM 624 O O . ASP A 1 89 ? -9.516 0.634 -9.017 1.00 98.75 89 ASP A O 1
ATOM 628 N N . GLU A 1 90 ? -9.471 -0.309 -6.999 1.00 98.50 90 GLU A N 1
ATOM 629 C CA . GLU A 1 90 ? -9.928 0.880 -6.273 1.00 98.50 90 GLU A CA 1
ATOM 630 C C . GLU A 1 90 ? -8.876 2.004 -6.211 1.00 98.50 90 GLU A C 1
ATOM 632 O O . GLU A 1 90 ? -9.220 3.189 -6.244 1.00 98.50 90 GLU A O 1
ATOM 637 N N . ALA A 1 91 ? -7.586 1.664 -6.088 1.00 98.50 91 ALA A N 1
ATOM 638 C CA . ALA A 1 91 ? -6.515 2.647 -5.893 1.00 98.50 91 ALA A CA 1
ATOM 639 C C . ALA A 1 91 ? -5.786 3.037 -7.186 1.00 98.50 91 ALA A C 1
ATOM 641 O O . ALA A 1 91 ? -5.241 4.138 -7.248 1.00 98.50 91 ALA A O 1
ATOM 642 N N . ILE A 1 92 ? -5.770 2.164 -8.203 1.00 98.44 92 ILE A N 1
ATOM 643 C CA . ILE A 1 92 ? -5.048 2.401 -9.464 1.00 98.44 92 ILE A CA 1
ATOM 644 C C . ILE A 1 92 ? -6.026 2.622 -10.619 1.00 98.44 92 ILE A C 1
ATOM 646 O O . ILE A 1 92 ? -5.928 3.635 -11.307 1.00 98.44 92 ILE A O 1
ATOM 650 N N . PHE A 1 93 ? -6.968 1.703 -10.849 1.00 98.12 93 PHE A N 1
ATOM 651 C CA . PHE A 1 93 ? -7.841 1.771 -12.026 1.00 98.12 93 PHE A CA 1
ATOM 652 C C . PHE A 1 93 ? -8.937 2.837 -11.892 1.00 98.12 93 PHE A C 1
ATOM 654 O O . PHE A 1 93 ? -9.063 3.705 -12.757 1.00 98.12 93 PHE A O 1
ATOM 661 N N . GLU A 1 94 ? -9.697 2.796 -10.801 1.00 98.12 94 GLU A N 1
ATOM 662 C CA . GLU A 1 94 ? -10.766 3.757 -10.510 1.00 98.12 94 GLU A CA 1
ATOM 663 C C . GLU A 1 94 ? -10.226 5.026 -9.833 1.00 98.12 94 GLU A C 1
ATOM 665 O O . GLU A 1 94 ? -10.828 6.097 -9.934 1.00 98.12 94 GLU A O 1
ATOM 670 N N . ALA A 1 95 ? -9.063 4.927 -9.175 1.00 97.88 95 ALA A N 1
ATOM 671 C CA . ALA A 1 95 ? -8.431 6.017 -8.428 1.00 97.88 95 ALA A CA 1
ATOM 672 C C . ALA A 1 95 ? -9.388 6.674 -7.408 1.00 97.88 95 ALA A C 1
ATOM 674 O O . ALA A 1 95 ? -9.394 7.893 -7.216 1.00 97.88 95 ALA A O 1
ATOM 675 N N . GLU A 1 96 ? -10.217 5.867 -6.744 1.00 97.31 96 GLU A N 1
ATOM 676 C CA . GLU A 1 96 ? -11.162 6.319 -5.715 1.00 97.31 96 GLU A CA 1
ATOM 677 C C . GLU A 1 96 ? -10.592 6.179 -4.295 1.00 97.31 96 GLU A C 1
ATOM 679 O O . GLU A 1 96 ? -11.101 6.793 -3.349 1.00 97.31 96 GLU A O 1
ATOM 684 N N . MET A 1 97 ? -9.500 5.424 -4.147 1.00 97.88 97 MET A N 1
ATOM 685 C CA . MET A 1 97 ? -8.777 5.244 -2.892 1.00 97.88 97 MET A CA 1
ATOM 686 C C . MET A 1 97 ? -7.357 5.833 -2.970 1.00 97.88 97 MET A C 1
ATOM 688 O O . MET A 1 97 ? -6.610 5.496 -3.886 1.00 97.88 97 MET A O 1
ATOM 692 N N . PRO A 1 98 ? -6.929 6.655 -1.989 1.00 97.88 98 PRO A N 1
ATOM 693 C CA . PRO A 1 98 ? -7.695 7.137 -0.834 1.00 97.88 98 PRO A CA 1
ATOM 694 C C . PRO A 1 98 ? -8.822 8.140 -1.177 1.00 97.88 98 PRO A C 1
ATOM 696 O O . PRO A 1 98 ? -8.667 8.964 -2.083 1.00 97.88 98 PRO A O 1
ATOM 699 N N . PRO A 1 99 ? -9.929 8.176 -0.404 1.00 96.94 99 PRO A N 1
ATOM 700 C CA . PRO A 1 99 ? -11.055 9.059 -0.699 1.00 96.94 99 PRO A CA 1
ATOM 701 C C . PRO A 1 99 ? -10.674 10.543 -0.667 1.00 96.94 99 PRO A C 1
ATOM 703 O O . PRO A 1 99 ? -10.216 11.069 0.349 1.00 96.94 99 PRO A O 1
ATOM 706 N N . GLY A 1 100 ? -10.912 11.244 -1.778 1.00 95.81 100 GLY A N 1
ATOM 707 C CA . GLY A 1 100 ? -10.652 12.683 -1.911 1.00 95.81 100 GLY A CA 1
ATOM 708 C C . GLY A 1 100 ? -9.174 13.067 -2.043 1.00 95.81 100 GLY A C 1
ATOM 709 O O . GLY A 1 100 ? -8.883 14.255 -2.188 1.00 95.81 100 GLY A O 1
ATOM 710 N N . ASN A 1 101 ? -8.264 12.094 -2.014 1.00 96.31 101 ASN A N 1
ATOM 711 C CA . ASN A 1 101 ? -6.839 12.285 -2.253 1.00 96.31 101 ASN A CA 1
ATOM 712 C C . ASN A 1 101 ? -6.268 11.041 -2.954 1.00 96.31 101 ASN A C 1
ATOM 714 O O . ASN A 1 101 ? -5.586 10.253 -2.295 1.00 96.31 101 ASN A O 1
ATOM 718 N N . PRO A 1 102 ? -6.590 10.842 -4.246 1.00 97.50 102 PRO A N 1
ATOM 719 C CA . PRO A 1 102 ? -6.089 9.705 -5.008 1.00 97.50 102 PRO A CA 1
ATOM 720 C C . PRO A 1 102 ? -4.564 9.715 -5.074 1.00 97.50 102 PRO A C 1
ATOM 722 O O . PRO A 1 102 ? -3.935 10.774 -4.973 1.00 97.50 102 PRO A O 1
ATOM 725 N N . LEU A 1 103 ? -3.989 8.530 -5.265 1.00 98.62 103 LEU A N 1
ATOM 726 C CA . LEU A 1 103 ? -2.555 8.369 -5.481 1.00 98.62 103 LEU A CA 1
ATOM 727 C C . LEU A 1 103 ? -2.102 9.158 -6.720 1.00 98.62 103 LEU A C 1
ATOM 729 O O . LEU A 1 103 ? -2.852 9.335 -7.680 1.00 98.62 103 LEU A O 1
ATOM 733 N N . SER A 1 104 ? -0.867 9.646 -6.701 1.00 98.38 104 SER A N 1
ATOM 734 C CA . SER A 1 104 ? -0.219 10.172 -7.902 1.00 98.38 104 SER A CA 1
ATOM 735 C C . SER A 1 104 ? 0.203 9.041 -8.841 1.00 98.38 104 SER A C 1
ATOM 737 O O . SER A 1 104 ? 0.416 7.918 -8.394 1.00 98.38 104 SER A O 1
ATOM 739 N N . ASP A 1 105 ? 0.418 9.347 -10.123 1.00 98.31 105 ASP A N 1
ATOM 740 C CA . ASP A 1 105 ? 0.886 8.367 -11.117 1.00 98.31 105 ASP A CA 1
ATOM 741 C C . ASP A 1 105 ? 2.146 7.611 -10.645 1.00 98.31 105 ASP A C 1
ATOM 743 O O . ASP A 1 105 ? 2.244 6.400 -10.790 1.00 98.31 105 ASP A O 1
ATOM 747 N N . VAL A 1 106 ? 3.084 8.311 -9.994 1.00 98.12 106 VAL A N 1
ATOM 748 C CA . VAL A 1 106 ? 4.318 7.709 -9.455 1.00 98.12 106 VAL A CA 1
ATOM 749 C C . VAL A 1 106 ? 4.025 6.729 -8.315 1.00 98.12 106 VAL A C 1
ATOM 751 O O . VAL A 1 106 ? 4.685 5.700 -8.200 1.00 98.12 106 VAL A O 1
ATOM 754 N N . GLU A 1 107 ? 3.055 7.044 -7.457 1.00 98.69 107 GLU A N 1
ATOM 755 C CA . GLU A 1 107 ? 2.639 6.154 -6.370 1.00 98.69 107 GLU A CA 1
ATOM 756 C C . GLU A 1 107 ? 1.848 4.958 -6.902 1.00 98.69 107 GLU A C 1
ATOM 758 O O . GLU A 1 107 ? 2.030 3.855 -6.394 1.00 98.69 107 GLU A O 1
ATOM 763 N N . MET A 1 108 ? 1.015 5.152 -7.929 1.00 98.56 108 MET A N 1
ATOM 764 C CA . MET A 1 108 ? 0.307 4.067 -8.611 1.00 98.56 108 MET A CA 1
ATOM 765 C C . MET A 1 108 ? 1.287 3.102 -9.279 1.00 98.56 108 MET A C 1
ATOM 767 O O . MET A 1 108 ? 1.162 1.899 -9.081 1.00 98.56 108 MET A O 1
ATOM 771 N N . ASP A 1 109 ? 2.293 3.613 -9.994 1.00 97.69 109 ASP A N 1
ATOM 772 C CA . ASP A 1 109 ? 3.329 2.790 -10.628 1.00 97.69 109 ASP A CA 1
ATOM 773 C C . ASP A 1 109 ? 4.136 2.002 -9.583 1.00 97.69 109 ASP A C 1
ATOM 775 O O . ASP A 1 109 ? 4.374 0.803 -9.739 1.00 97.69 109 ASP A O 1
ATOM 779 N N . ALA A 1 110 ? 4.524 2.649 -8.478 1.00 98.12 110 ALA A N 1
ATOM 780 C CA . ALA A 1 110 ? 5.232 1.978 -7.390 1.00 98.12 110 ALA A CA 1
ATOM 781 C C . ALA A 1 110 ? 4.359 0.905 -6.717 1.00 98.12 110 ALA A C 1
ATOM 783 O O . ALA A 1 110 ? 4.838 -0.194 -6.432 1.00 98.12 110 ALA A O 1
ATOM 784 N N . LEU A 1 111 ? 3.080 1.207 -6.476 1.00 98.62 111 LEU A N 1
ATOM 785 C CA . LEU A 1 111 ? 2.123 0.266 -5.903 1.00 98.62 111 LEU A CA 1
ATOM 786 C C . LEU A 1 111 ? 1.904 -0.933 -6.834 1.00 98.62 111 LEU A C 1
ATOM 788 O O . LEU A 1 111 ? 1.973 -2.064 -6.370 1.00 98.62 111 LEU A O 1
ATOM 792 N N . GLU A 1 112 ? 1.719 -0.704 -8.134 1.00 98.12 112 GLU A N 1
ATOM 793 C CA . GLU A 1 112 ? 1.586 -1.749 -9.157 1.00 98.12 112 GLU A CA 1
ATOM 794 C C . GLU A 1 112 ? 2.798 -2.690 -9.173 1.00 98.12 112 GLU A C 1
ATOM 796 O O . GLU A 1 112 ? 2.648 -3.915 -9.238 1.00 98.12 112 GLU A O 1
ATOM 801 N N . HIS A 1 113 ? 4.005 -2.127 -9.067 1.00 97.88 113 HIS A N 1
ATOM 802 C CA . HIS A 1 113 ? 5.244 -2.898 -8.987 1.00 97.88 113 HIS A CA 1
ATOM 803 C C . HIS A 1 113 ? 5.263 -3.799 -7.754 1.00 97.88 113 HIS A C 1
ATOM 805 O O . HIS A 1 113 ? 5.538 -4.993 -7.860 1.00 97.88 113 HIS A O 1
ATOM 811 N N . TYR A 1 114 ? 4.945 -3.238 -6.588 1.00 98.44 114 TYR A N 1
ATOM 812 C CA . TYR A 1 114 ? 4.896 -3.980 -5.333 1.00 98.44 114 TYR A CA 1
ATOM 813 C C . TYR A 1 114 ? 3.847 -5.097 -5.365 1.00 98.44 114 TYR A C 1
ATOM 815 O O . TYR A 1 114 ? 4.210 -6.240 -5.102 1.00 98.44 114 TYR A O 1
ATOM 823 N N . LEU A 1 115 ? 2.610 -4.803 -5.785 1.00 98.25 115 LEU A N 1
ATOM 824 C CA . LEU A 1 115 ? 1.526 -5.789 -5.898 1.00 98.25 115 LEU A CA 1
ATOM 825 C C . LEU A 1 115 ? 1.908 -6.958 -6.814 1.00 98.25 115 LEU A C 1
ATOM 827 O O . LEU A 1 115 ? 1.618 -8.104 -6.503 1.00 98.25 115 LEU A O 1
ATOM 831 N N . THR A 1 116 ? 2.622 -6.681 -7.907 1.00 97.31 116 THR A N 1
ATOM 832 C CA . THR A 1 116 ? 3.052 -7.713 -8.863 1.00 97.31 116 THR A CA 1
ATOM 833 C C . THR A 1 116 ? 4.135 -8.650 -8.318 1.00 97.31 116 THR A C 1
ATOM 835 O O . THR A 1 116 ? 4.240 -9.789 -8.774 1.00 97.31 116 THR A O 1
ATOM 838 N N . CYS A 1 117 ? 4.981 -8.174 -7.401 1.00 95.69 117 CYS A N 1
ATOM 839 C CA . CYS A 1 117 ? 6.252 -8.825 -7.065 1.00 95.69 117 CYS A CA 1
ATOM 840 C C . CYS A 1 117 ? 6.375 -9.318 -5.615 1.00 95.69 117 CYS A C 1
ATOM 842 O O . CYS A 1 117 ? 7.430 -9.851 -5.258 1.00 95.69 117 CYS A O 1
ATOM 844 N N . GLN A 1 118 ? 5.357 -9.103 -4.782 1.00 84.62 118 GLN A N 1
ATOM 845 C CA . GLN A 1 118 ? 5.354 -9.460 -3.357 1.00 84.62 118 GLN A CA 1
ATOM 846 C C . GLN A 1 118 ? 5.058 -10.940 -3.070 1.00 84.62 118 GLN A C 1
ATOM 848 O O . GLN A 1 118 ? 4.367 -11.604 -3.872 1.00 84.62 118 GLN A O 1
#